Protein AF-A0A5C5WJR0-F1 (afdb_monomer_lite)

Radius of gyration: 27.09 Å; chains: 1; bounding box: 61×61×73 Å

pLDDT: mean 77.55, std 14.48, range [45.56, 93.69]

Sequence (139 aa):
MISFRNTAPSSQLTAFKESRIIALAKK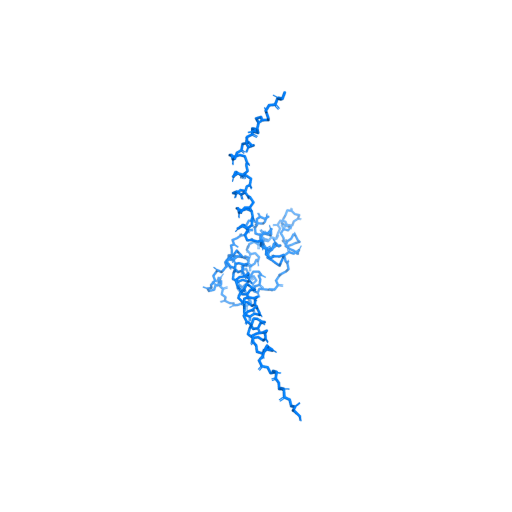QRIPHKFQPWIAVRKQFKLSDAHVQMARELGMNPKNFARYADTKNKPWKVPLSQFIEALYVDRFKRVRPEQIVTIEQMAAEHLARREAKKAAKEENQEAVEVEDDGESVADA

Foldseek 3Di:
DDDDDDDDPDPPVVVVVVVVVVVVVVPQDQDPVLVLLVVLCVVLVDDLFLSVLCVVVVHDSVCLVVLQPCVVPVPRDHPSVVSQVVSCVPPVDRTDPDRDGSVNVSVVVVVVVVVVVVVVVVVVVVVVVPPVPDPPPDD

Structure (mmCIF, N/CA/C/O backbone):
data_AF-A0A5C5WJR0-F1
#
_entry.id   AF-A0A5C5WJR0-F1
#
loop_
_atom_site.group_PDB
_atom_site.id
_atom_site.type_symbol
_atom_site.label_atom_id
_atom_site.label_alt_id
_atom_site.label_comp_id
_atom_site.label_asym_id
_atom_site.label_entity_id
_atom_site.label_seq_id
_atom_site.pdbx_PDB_ins_code
_atom_site.Cartn_x
_atom_site.Cartn_y
_atom_site.Cartn_z
_atom_site.occupancy
_atom_site.B_iso_or_equiv
_atom_site.auth_seq_id
_atom_site.auth_comp_id
_atom_site.auth_asym_id
_atom_site.auth_atom_id
_atom_site.pdbx_PDB_model_num
ATOM 1 N N . MET A 1 1 ? -5.475 47.226 53.008 1.00 45.56 1 MET A N 1
ATOM 2 C CA . MET A 1 1 ? -6.240 46.159 52.326 1.00 45.56 1 MET A CA 1
ATOM 3 C C . MET A 1 1 ? -6.101 46.387 50.829 1.00 45.56 1 MET A C 1
ATOM 5 O O . MET A 1 1 ? -6.674 47.345 50.334 1.00 45.56 1 MET A O 1
ATOM 9 N N . ILE A 1 2 ? -5.253 45.622 50.133 1.00 52.12 2 ILE A N 1
ATOM 10 C CA . ILE A 1 2 ? -5.029 45.799 48.688 1.00 52.12 2 ILE A CA 1
ATOM 11 C C . ILE A 1 2 ? -5.812 44.708 47.962 1.00 52.12 2 ILE A C 1
ATOM 13 O O . ILE A 1 2 ? -5.537 43.522 48.125 1.00 52.12 2 ILE A O 1
ATOM 17 N N . SER A 1 3 ? -6.826 45.132 47.214 1.00 54.31 3 SER A N 1
ATOM 18 C CA . SER A 1 3 ? -7.742 44.280 46.462 1.00 54.31 3 SER A CA 1
ATOM 19 C C . SER A 1 3 ? -7.039 43.637 45.265 1.00 54.31 3 SER A C 1
ATOM 21 O O . SER A 1 3 ? -6.455 44.325 44.427 1.00 54.31 3 SER A O 1
ATOM 23 N N . PHE A 1 4 ? -7.130 42.311 45.176 1.00 50.69 4 PHE A N 1
ATOM 24 C CA . PHE A 1 4 ? -6.657 41.510 44.050 1.00 50.69 4 PHE A CA 1
ATOM 25 C C . PHE A 1 4 ? -7.386 41.902 42.754 1.00 50.69 4 PHE A C 1
ATOM 27 O O . PHE A 1 4 ? -8.604 41.762 42.658 1.00 50.69 4 PHE A O 1
ATOM 34 N N . ARG A 1 5 ? -6.648 42.326 41.720 1.00 57.06 5 ARG A N 1
ATOM 35 C CA . ARG A 1 5 ? -7.133 42.269 40.332 1.00 57.06 5 ARG A CA 1
ATOM 36 C C . ARG A 1 5 ? -6.660 40.956 39.725 1.00 57.06 5 ARG A C 1
ATOM 38 O O . ARG A 1 5 ? -5.499 40.826 39.348 1.00 57.06 5 ARG A O 1
ATOM 45 N N . ASN A 1 6 ? -7.566 39.987 39.645 1.00 56.06 6 ASN A N 1
ATOM 46 C CA . ASN A 1 6 ? -7.361 38.783 38.851 1.00 56.06 6 ASN A CA 1
ATOM 47 C C . ASN A 1 6 ? -7.388 39.186 37.370 1.00 56.06 6 ASN A C 1
ATOM 49 O O . ASN A 1 6 ? -8.436 39.551 36.840 1.00 56.06 6 ASN A O 1
ATOM 53 N N . THR A 1 7 ? -6.226 39.178 36.720 1.00 61.91 7 THR A N 1
ATOM 54 C CA . THR A 1 7 ? -6.128 39.349 35.269 1.00 61.91 7 THR A CA 1
ATOM 55 C C . THR A 1 7 ? -6.434 37.999 34.620 1.00 61.91 7 THR A C 1
ATOM 57 O O . THR A 1 7 ? -5.771 37.001 34.904 1.00 61.91 7 THR A O 1
ATOM 60 N N . ALA A 1 8 ? -7.494 37.932 33.815 1.00 63.09 8 ALA A N 1
ATOM 61 C CA . ALA A 1 8 ? -7.884 36.703 33.134 1.00 63.09 8 ALA A CA 1
ATOM 62 C C . ALA A 1 8 ? -6.796 36.302 32.116 1.00 63.09 8 ALA A C 1
ATOM 64 O O . ALA A 1 8 ? -6.395 37.136 31.297 1.00 63.09 8 ALA A O 1
ATOM 65 N N . PRO A 1 9 ? -6.303 35.051 32.121 1.00 57.16 9 PRO A N 1
ATOM 66 C CA . PRO A 1 9 ? -5.331 34.615 31.132 1.00 57.16 9 PRO A CA 1
ATOM 67 C C . PRO A 1 9 ? -5.995 34.503 29.753 1.00 57.16 9 PRO A C 1
ATOM 69 O O . PRO A 1 9 ? -6.933 33.738 29.560 1.00 57.16 9 PRO A O 1
ATOM 72 N N . SER A 1 10 ? -5.484 35.294 28.806 1.00 59.47 10 SER A N 1
ATOM 73 C CA . SER A 1 10 ? -5.627 35.215 27.343 1.00 59.47 10 SER A CA 1
ATOM 74 C C . SER A 1 10 ? -6.319 33.944 26.801 1.00 59.47 10 SER A C 1
ATOM 76 O O . SER A 1 10 ? -5.674 32.969 26.410 1.00 59.47 10 SER A O 1
ATOM 78 N N . SER A 1 11 ? -7.654 33.992 26.727 1.00 58.38 11 SER A N 1
ATOM 79 C CA . SER A 1 11 ? -8.542 32.933 26.208 1.00 58.38 11 SER A CA 1
ATOM 80 C C . SER A 1 11 ? -8.289 32.582 24.728 1.00 58.38 11 SER A C 1
ATOM 82 O O . SER A 1 11 ? -8.597 31.482 24.275 1.00 58.38 11 SER A O 1
ATOM 84 N N . GLN A 1 12 ? -7.652 33.477 23.968 1.00 57.38 12 GLN A N 1
ATOM 85 C CA . GLN A 1 12 ? -7.333 33.250 22.553 1.00 57.38 12 GLN A CA 1
ATOM 86 C C . GLN A 1 12 ? -6.229 32.187 22.366 1.00 57.38 12 GLN A C 1
ATOM 88 O O . GLN A 1 12 ? -6.252 31.410 21.409 1.00 57.38 12 GLN A O 1
ATOM 93 N N . LEU A 1 13 ? -5.264 32.110 23.294 1.00 55.50 13 LEU A N 1
ATOM 94 C CA . LEU A 1 13 ? -4.158 31.146 23.217 1.00 55.50 13 LEU A CA 1
ATOM 95 C C . LEU A 1 13 ? -4.565 29.731 23.648 1.00 55.50 13 LEU A C 1
ATOM 97 O O . LEU A 1 13 ? -3.977 28.764 23.156 1.00 55.50 13 LEU A O 1
ATOM 101 N N . THR A 1 14 ? -5.553 29.588 24.536 1.00 60.22 14 THR A N 1
ATOM 102 C CA . THR A 1 14 ? -6.125 28.279 24.885 1.00 60.22 14 THR A CA 1
ATOM 103 C C . THR A 1 14 ? -7.000 27.759 23.747 1.00 60.22 14 THR A C 1
ATOM 105 O O . THR A 1 14 ? -6.790 26.630 23.314 1.00 60.22 14 THR A O 1
ATOM 108 N N . ALA A 1 15 ? -7.830 28.611 23.134 1.00 61.53 15 ALA A N 1
ATOM 109 C CA . ALA A 1 15 ? -8.686 28.239 22.003 1.00 61.53 15 ALA A CA 1
ATOM 110 C C . ALA A 1 15 ? -7.901 27.74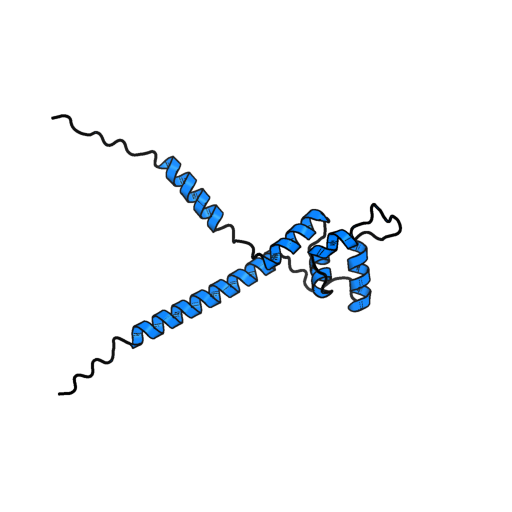6 20.765 1.00 61.53 15 ALA A C 1
ATOM 112 O O . ALA A 1 15 ? -8.294 26.776 20.110 1.00 61.53 15 ALA A O 1
ATOM 113 N N . PHE A 1 16 ? -6.749 28.352 20.440 1.00 58.78 16 PHE A N 1
ATOM 114 C CA . PHE A 1 16 ? -5.900 27.879 19.332 1.00 58.78 16 PHE A CA 1
ATOM 115 C C . PHE A 1 16 ? -5.202 26.542 19.643 1.00 58.78 16 PHE A C 1
ATOM 117 O O . PHE A 1 16 ? -5.037 25.685 18.772 1.00 58.78 16 PHE A O 1
ATOM 124 N N . LYS A 1 17 ? -4.791 26.333 20.899 1.00 60.97 17 LYS A N 1
ATOM 125 C CA . LYS A 1 17 ? -4.188 25.063 21.331 1.00 60.97 17 LYS A CA 1
ATOM 126 C C . LYS A 1 17 ? -5.229 23.943 21.380 1.00 60.97 17 LYS A C 1
ATOM 128 O O . LYS A 1 17 ? -4.946 22.849 20.901 1.00 60.97 17 LYS A O 1
ATOM 133 N N . GLU A 1 18 ? -6.430 24.224 21.873 1.00 66.88 18 GLU A N 1
ATOM 134 C CA . GLU A 1 18 ? -7.561 23.290 21.913 1.00 66.88 18 GLU A CA 1
ATOM 135 C C . GLU A 1 18 ? -8.019 22.904 20.506 1.00 66.88 18 GLU A C 1
ATOM 137 O O . GLU A 1 18 ? -8.110 21.719 20.195 1.00 66.88 18 GLU A O 1
ATOM 142 N N . SER A 1 19 ? -8.198 23.874 19.605 1.00 68.56 19 SER A N 1
ATOM 143 C CA . SER A 1 19 ? -8.536 23.595 18.201 1.00 68.56 19 SER A CA 1
ATOM 144 C C . SER A 1 19 ? -7.449 22.785 17.486 1.00 68.56 19 SER A C 1
ATOM 146 O O . SER A 1 19 ? -7.768 21.866 16.728 1.00 68.56 19 SER A O 1
ATOM 148 N N . ARG A 1 20 ? -6.165 23.037 17.777 1.00 71.69 20 ARG A N 1
ATOM 149 C CA . ARG A 1 20 ? -5.050 22.226 17.267 1.00 71.69 20 ARG A CA 1
ATOM 150 C C . ARG A 1 20 ? -5.050 20.802 17.829 1.00 71.69 20 ARG A C 1
ATOM 152 O O . ARG A 1 20 ? -4.791 19.874 17.066 1.00 71.69 20 ARG A O 1
ATOM 159 N N . ILE A 1 21 ? -5.344 20.606 19.116 1.00 68.88 21 ILE A N 1
ATOM 160 C CA . ILE A 1 21 ? -5.456 19.273 19.739 1.00 68.88 21 ILE A CA 1
ATOM 161 C C . ILE A 1 21 ? -6.647 18.506 19.159 1.00 68.88 21 ILE A C 1
ATOM 163 O O . ILE A 1 21 ? -6.493 17.348 18.772 1.00 68.88 21 ILE A O 1
ATOM 167 N N . ILE A 1 22 ? -7.797 19.161 19.000 1.00 66.38 22 ILE A N 1
ATOM 168 C CA . ILE A 1 22 ? -8.992 18.580 18.379 1.00 66.38 22 ILE A CA 1
ATOM 169 C C . ILE A 1 22 ? -8.705 18.201 16.919 1.00 66.38 22 ILE A C 1
ATOM 171 O O . ILE A 1 22 ? -9.067 17.110 16.490 1.00 66.38 22 ILE A O 1
ATOM 175 N N . ALA A 1 23 ? -8.005 19.044 16.153 1.00 62.62 23 ALA A N 1
ATOM 176 C CA . ALA A 1 23 ? -7.599 18.724 14.784 1.00 62.62 23 ALA A CA 1
ATOM 177 C C . ALA A 1 23 ? -6.604 17.549 14.717 1.00 62.62 23 ALA A C 1
ATOM 179 O O . ALA A 1 23 ? -6.685 16.726 13.805 1.00 62.62 23 ALA A O 1
ATOM 180 N N . LEU A 1 24 ? -5.686 17.438 15.683 1.00 61.81 24 LEU A N 1
ATOM 181 C CA . LEU A 1 24 ? -4.733 16.329 15.770 1.00 61.81 24 LEU A CA 1
ATOM 182 C C . LEU A 1 24 ? -5.420 15.010 16.162 1.00 61.81 24 LEU A C 1
ATOM 184 O O . LEU A 1 24 ? -5.072 13.969 15.616 1.00 61.81 24 LEU A O 1
ATOM 188 N N . ALA A 1 25 ? -6.418 15.061 17.049 1.00 59.88 25 ALA A N 1
ATOM 189 C CA . ALA A 1 25 ? -7.244 13.916 17.436 1.00 59.88 25 ALA A CA 1
ATOM 190 C C . ALA A 1 25 ? -8.186 13.471 16.301 1.00 59.88 25 ALA A C 1
ATOM 192 O O . ALA A 1 25 ? -8.352 12.277 16.067 1.00 59.88 25 ALA A O 1
ATOM 193 N N . LYS A 1 26 ? -8.731 14.427 15.535 1.00 57.44 26 LYS A N 1
ATOM 194 C CA . LYS A 1 26 ? -9.5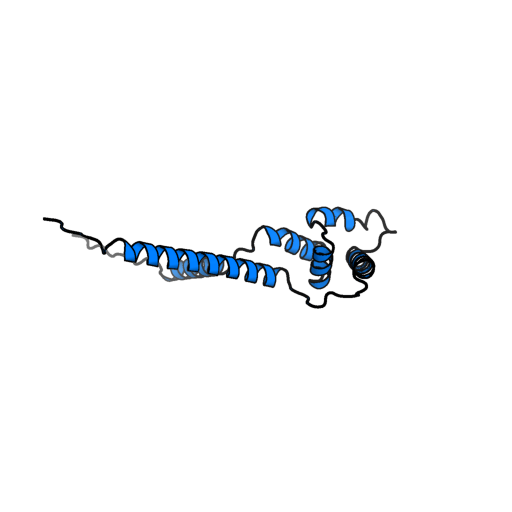12 14.179 14.308 1.00 57.44 26 LYS A CA 1
ATOM 195 C C . LYS A 1 26 ? -8.665 13.662 13.147 1.00 57.44 26 LYS A C 1
ATOM 197 O O . LYS A 1 26 ? -9.211 13.107 12.194 1.00 57.44 26 LYS A O 1
ATOM 202 N N . LYS A 1 27 ? -7.336 13.816 13.203 1.00 57.56 27 LYS A N 1
ATOM 203 C CA . LYS A 1 27 ? -6.409 13.186 12.260 1.00 57.56 27 LYS A CA 1
ATOM 204 C C . LYS A 1 27 ? -6.323 11.704 12.607 1.00 57.56 27 LYS A C 1
ATOM 206 O O . LYS A 1 27 ? -5.381 11.255 13.254 1.00 57.56 27 LYS A O 1
ATOM 211 N N . GLN A 1 28 ? -7.362 10.980 12.195 1.00 61.22 28 GLN A N 1
ATOM 212 C CA . GLN A 1 28 ? -7.562 9.556 12.419 1.00 61.22 28 GLN A CA 1
ATOM 213 C C . GLN A 1 28 ? -6.232 8.806 12.319 1.00 61.22 28 GLN A C 1
ATOM 215 O O . GLN A 1 28 ? -5.559 8.815 11.282 1.00 61.22 28 GLN A O 1
ATOM 220 N N . ARG A 1 29 ? -5.803 8.224 13.443 1.00 70.06 29 ARG A N 1
ATOM 221 C CA . ARG A 1 29 ? -4.501 7.570 13.565 1.00 70.06 29 ARG A CA 1
ATOM 222 C C . ARG A 1 29 ? -4.474 6.381 12.611 1.00 70.06 29 ARG A C 1
ATOM 224 O O . ARG A 1 29 ? -5.024 5.325 12.916 1.00 70.06 29 ARG A O 1
ATOM 231 N N . ILE A 1 30 ? -3.807 6.548 11.469 1.00 75.75 30 ILE A N 1
ATOM 232 C CA . ILE A 1 30 ? -3.679 5.491 10.462 1.00 75.75 30 ILE A CA 1
ATOM 233 C C . ILE A 1 30 ? -3.095 4.241 11.146 1.00 75.75 30 ILE A C 1
ATOM 235 O O . ILE A 1 30 ? -1.997 4.319 11.720 1.00 75.75 30 ILE A O 1
ATOM 239 N N . PRO A 1 31 ? -3.795 3.090 11.096 1.00 81.19 31 PRO A N 1
ATOM 240 C CA . PRO A 1 31 ? -3.335 1.873 11.744 1.00 81.19 31 PRO A CA 1
ATOM 241 C C . PRO A 1 31 ? -1.944 1.458 11.256 1.00 81.19 31 PRO A C 1
ATOM 243 O O . PRO A 1 31 ? -1.641 1.530 10.063 1.00 81.19 31 PRO A O 1
ATOM 246 N N . HIS A 1 32 ? -1.112 0.946 12.169 1.00 82.38 32 HIS A N 1
ATOM 247 C CA . HIS A 1 32 ? 0.277 0.553 11.883 1.00 82.38 32 HIS A CA 1
ATOM 248 C C . HIS A 1 32 ? 0.398 -0.450 10.720 1.00 82.38 32 HIS A C 1
ATOM 250 O O . HIS A 1 32 ? 1.386 -0.445 9.997 1.00 82.38 32 HIS A O 1
ATOM 256 N N . LYS A 1 33 ? -0.639 -1.262 10.475 1.00 84.19 33 LYS A N 1
ATOM 257 C CA . LYS A 1 33 ? -0.713 -2.208 9.349 1.00 84.19 33 LYS A CA 1
ATOM 258 C C . LYS A 1 33 ? -0.663 -1.529 7.971 1.00 84.19 33 LYS A C 1
ATOM 260 O O . LYS A 1 33 ? -0.125 -2.108 7.031 1.00 84.19 33 LYS A O 1
ATOM 265 N N . PHE A 1 34 ? -1.216 -0.324 7.840 1.00 87.62 34 PHE A N 1
ATOM 266 C CA . PHE A 1 34 ? -1.327 0.387 6.561 1.00 87.62 34 PHE A CA 1
ATOM 267 C C . PHE A 1 34 ? -0.170 1.361 6.311 1.00 87.62 34 PHE A C 1
ATOM 269 O O . PHE A 1 34 ? 0.132 1.666 5.159 1.00 87.62 34 PHE A O 1
ATOM 276 N N . GLN A 1 35 ? 0.532 1.788 7.364 1.00 89.94 35 GLN A N 1
ATOM 277 C CA . GLN A 1 35 ? 1.668 2.716 7.277 1.00 89.94 35 GLN A CA 1
ATOM 278 C C . GLN A 1 35 ? 2.764 2.269 6.286 1.00 89.94 35 GLN A C 1
ATOM 280 O O . GLN A 1 35 ? 3.160 3.087 5.451 1.00 89.94 35 GLN A O 1
ATOM 285 N N . PRO A 1 36 ? 3.222 0.995 6.274 1.00 92.12 36 PRO A N 1
ATOM 286 C CA . PRO A 1 36 ? 4.254 0.557 5.334 1.00 92.12 36 PRO A CA 1
ATOM 287 C C . PRO A 1 36 ? 3.815 0.672 3.872 1.00 92.12 36 PRO A C 1
ATOM 289 O O . PRO A 1 36 ? 4.622 1.003 3.011 1.00 92.12 36 PRO A O 1
ATOM 292 N N . TRP A 1 37 ? 2.531 0.448 3.586 1.00 92.19 37 TRP A N 1
ATOM 293 C CA . TRP A 1 37 ? 1.987 0.552 2.233 1.00 92.19 37 TRP A CA 1
ATOM 294 C C . TRP A 1 37 ? 1.920 2.001 1.748 1.00 92.19 37 TRP A C 1
ATOM 296 O O . TRP A 1 37 ? 2.239 2.277 0.593 1.00 92.19 37 TRP A O 1
ATOM 306 N N . ILE A 1 38 ? 1.595 2.941 2.641 1.00 91.31 38 ILE A N 1
ATOM 307 C CA . ILE A 1 38 ? 1.638 4.380 2.339 1.00 91.31 38 ILE A CA 1
ATOM 308 C C . ILE A 1 38 ? 3.080 4.832 2.086 1.00 91.31 38 ILE A C 1
ATOM 310 O O . ILE A 1 38 ? 3.331 5.597 1.153 1.00 91.31 38 ILE A O 1
ATOM 314 N N . ALA A 1 39 ? 4.030 4.352 2.893 1.00 91.69 39 ALA A N 1
ATOM 315 C CA . ALA A 1 39 ? 5.446 4.661 2.724 1.00 91.69 39 ALA A CA 1
ATOM 316 C C . ALA A 1 39 ? 5.974 4.161 1.371 1.00 91.69 39 ALA A C 1
ATOM 318 O O . ALA A 1 39 ? 6.550 4.943 0.619 1.00 91.69 39 ALA A O 1
ATOM 319 N N . VAL A 1 40 ? 5.689 2.904 1.014 1.00 92.31 40 VAL A N 1
ATOM 320 C CA . VAL A 1 40 ? 6.046 2.311 -0.286 1.00 92.31 40 VAL A CA 1
ATOM 321 C C . VAL A 1 40 ? 5.438 3.102 -1.446 1.00 92.31 40 VAL A C 1
ATOM 323 O O . VAL A 1 40 ? 6.157 3.441 -2.387 1.00 92.31 40 VAL A O 1
ATOM 326 N N . ARG A 1 41 ? 4.146 3.461 -1.366 1.00 91.81 41 ARG A N 1
ATOM 327 C CA . ARG A 1 41 ? 3.465 4.272 -2.391 1.00 91.81 41 ARG A CA 1
ATOM 328 C C . ARG A 1 41 ? 4.222 5.569 -2.667 1.00 91.81 41 ARG A C 1
ATOM 330 O O . ARG A 1 41 ? 4.523 5.879 -3.816 1.00 91.81 41 ARG A O 1
ATOM 337 N N . LYS A 1 42 ? 4.562 6.301 -1.600 1.00 91.62 42 LYS A N 1
ATOM 338 C CA . LYS A 1 42 ? 5.274 7.584 -1.678 1.00 91.62 42 LYS A CA 1
ATOM 339 C C . LYS A 1 42 ? 6.713 7.423 -2.165 1.00 91.62 42 LYS A C 1
ATOM 341 O O . LYS A 1 42 ? 7.157 8.198 -3.004 1.00 91.62 42 LYS A O 1
ATOM 346 N N . GLN A 1 43 ? 7.426 6.419 -1.663 1.00 91.31 43 GLN A N 1
ATOM 347 C CA . GLN A 1 43 ? 8.838 6.198 -1.969 1.00 91.31 43 GLN A CA 1
ATOM 348 C C . GLN A 1 43 ? 9.060 5.767 -3.423 1.00 91.31 43 GLN A C 1
ATOM 350 O O . GLN A 1 43 ? 9.958 6.283 -4.084 1.00 91.31 43 GLN A O 1
ATOM 355 N N . PHE A 1 44 ? 8.239 4.845 -3.931 1.00 89.69 44 PHE A N 1
ATOM 356 C CA . PHE A 1 44 ? 8.390 4.273 -5.275 1.00 89.69 44 PHE A CA 1
ATOM 357 C C . PHE A 1 44 ? 7.443 4.887 -6.310 1.00 89.69 44 PHE A C 1
ATOM 359 O O . PHE A 1 44 ? 7.377 4.398 -7.435 1.00 89.69 44 PHE A O 1
ATOM 366 N N . LYS A 1 45 ? 6.720 5.956 -5.942 1.00 89.56 45 LYS A N 1
ATOM 367 C CA . LYS A 1 45 ? 5.762 6.669 -6.805 1.00 89.56 45 LYS A CA 1
ATOM 368 C C . LYS A 1 45 ? 4.744 5.724 -7.460 1.00 89.56 45 LYS A C 1
ATOM 370 O O . LYS A 1 45 ? 4.429 5.844 -8.641 1.00 89.56 45 LYS A O 1
ATOM 375 N N . LEU A 1 46 ? 4.254 4.755 -6.688 1.00 91.00 46 LEU A N 1
ATOM 376 C CA . LEU A 1 46 ? 3.245 3.805 -7.153 1.00 91.00 46 LEU A CA 1
ATOM 377 C C . LEU A 1 46 ? 1.854 4.453 -7.122 1.00 91.00 46 LEU A C 1
ATOM 379 O O . LEU A 1 46 ? 1.550 5.234 -6.222 1.00 91.00 46 LEU A O 1
ATOM 383 N N . SER A 1 47 ? 1.003 4.100 -8.086 1.00 91.69 47 SER A N 1
ATOM 384 C CA . SER A 1 47 ? -0.421 4.427 -8.045 1.00 91.69 47 SER A CA 1
ATOM 385 C C . SER A 1 47 ? -1.127 3.538 -7.021 1.00 91.69 47 SER A C 1
ATOM 387 O O . SER A 1 47 ? -0.629 2.466 -6.659 1.00 91.69 47 SER A O 1
ATOM 389 N N . ASP A 1 48 ? -2.314 3.948 -6.577 1.00 90.94 48 ASP A N 1
ATOM 390 C CA . ASP A 1 48 ? -3.129 3.118 -5.685 1.00 90.94 48 ASP A CA 1
ATOM 391 C C . ASP A 1 48 ? -3.481 1.764 -6.320 1.00 90.94 48 ASP A C 1
ATOM 393 O O . ASP A 1 48 ? -3.487 0.749 -5.628 1.00 90.94 48 ASP A O 1
ATOM 397 N N . ALA A 1 49 ? -3.637 1.716 -7.649 1.00 91.94 49 ALA A N 1
ATOM 398 C CA . ALA A 1 49 ? -3.819 0.470 -8.391 1.00 91.94 49 ALA A CA 1
ATOM 399 C C . ALA A 1 49 ? -2.604 -0.467 -8.272 1.00 91.94 49 ALA A C 1
ATOM 401 O O . ALA A 1 49 ? -2.775 -1.651 -7.992 1.00 91.94 49 ALA A O 1
ATOM 402 N N . HIS A 1 50 ? -1.373 0.041 -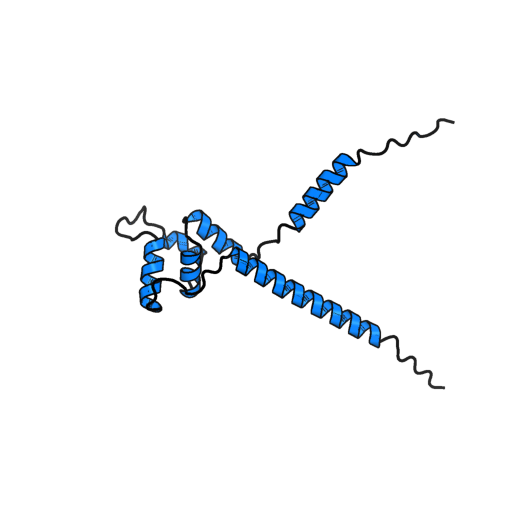8.419 1.00 93.06 50 HIS A N 1
ATOM 403 C CA . HIS A 1 50 ? -0.165 -0.782 -8.251 1.00 93.06 50 HIS A CA 1
ATOM 404 C C . HIS A 1 50 ? -0.037 -1.323 -6.823 1.00 93.06 50 HIS A C 1
ATOM 406 O O . HIS A 1 50 ? 0.335 -2.478 -6.619 1.00 93.06 50 HIS A O 1
ATOM 412 N N . VAL A 1 51 ? -0.357 -0.499 -5.822 1.00 92.31 51 VAL A N 1
ATOM 413 C CA . VAL A 1 51 ? -0.331 -0.917 -4.416 1.00 92.31 51 VAL A CA 1
ATOM 414 C C . VAL A 1 51 ? -1.377 -2.002 -4.149 1.00 92.31 51 VAL A C 1
ATOM 416 O O . VAL A 1 51 ? -1.078 -2.975 -3.455 1.00 92.31 51 VAL A O 1
ATOM 419 N N . GLN A 1 52 ? -2.571 -1.871 -4.727 1.00 92.81 52 GLN A N 1
ATOM 420 C CA . GLN A 1 52 ? -3.624 -2.879 -4.641 1.00 92.81 52 GLN A CA 1
ATOM 421 C C . GLN A 1 52 ? -3.197 -4.201 -5.296 1.00 92.81 52 GLN A C 1
ATOM 423 O O . GLN A 1 52 ? -3.247 -5.245 -4.647 1.00 92.81 52 GLN A O 1
ATOM 428 N N . MET A 1 53 ? -2.670 -4.156 -6.525 1.00 92.88 53 MET A N 1
ATOM 429 C CA . MET A 1 53 ? -2.169 -5.346 -7.225 1.00 92.88 53 MET A CA 1
ATOM 430 C C . MET A 1 53 ? -1.095 -6.070 -6.415 1.00 92.88 53 MET A C 1
ATOM 432 O O . MET A 1 53 ? -1.161 -7.282 -6.224 1.00 92.88 53 MET A O 1
ATOM 436 N N . ALA A 1 54 ? -0.128 -5.336 -5.866 1.00 92.88 54 ALA A N 1
ATOM 437 C CA . ALA A 1 54 ? 0.935 -5.946 -5.081 1.00 92.88 54 ALA A CA 1
ATOM 438 C C . ALA A 1 54 ? 0.430 -6.600 -3.782 1.00 92.88 54 ALA A C 1
ATOM 440 O O . ALA A 1 54 ? 1.004 -7.590 -3.323 1.00 92.88 54 ALA A O 1
ATOM 441 N N . ARG A 1 55 ? -0.659 -6.087 -3.198 1.00 91.31 55 ARG A N 1
ATOM 442 C CA . ARG A 1 55 ? -1.321 -6.710 -2.045 1.00 91.31 55 ARG A CA 1
ATOM 443 C C . ARG A 1 55 ? -2.038 -8.000 -2.418 1.00 91.31 55 ARG A C 1
ATOM 445 O O . ARG A 1 55 ? -1.883 -8.984 -1.701 1.00 91.31 55 ARG A O 1
ATOM 452 N N . GLU A 1 56 ? -2.773 -8.015 -3.526 1.00 91.75 56 GLU A N 1
ATOM 453 C CA . GLU A 1 56 ? -3.442 -9.219 -4.047 1.00 91.75 56 GLU A CA 1
ATOM 454 C C . GLU A 1 56 ? -2.432 -10.302 -4.458 1.00 91.75 56 GLU A C 1
ATOM 456 O O . GLU A 1 56 ? -2.665 -11.499 -4.269 1.00 91.75 56 GLU A O 1
ATOM 461 N N . LEU A 1 57 ? -1.260 -9.881 -4.943 1.00 92.38 57 LEU A N 1
ATOM 462 C CA . LEU A 1 57 ? -0.108 -10.745 -5.208 1.00 92.38 57 LEU A CA 1
ATOM 463 C C . LEU A 1 57 ? 0.582 -11.265 -3.933 1.00 92.38 57 LEU A C 1
ATOM 465 O O . LEU A 1 57 ? 1.442 -12.135 -4.031 1.00 92.38 57 LEU A O 1
ATOM 469 N N . GLY A 1 58 ? 0.229 -10.766 -2.744 1.00 91.62 58 GLY A N 1
ATOM 470 C CA . GLY A 1 58 ? 0.834 -11.188 -1.477 1.00 91.62 58 GLY A CA 1
ATOM 471 C C . GLY A 1 58 ? 2.250 -10.648 -1.245 1.00 91.62 58 GLY A C 1
ATOM 472 O O . GLY A 1 58 ? 3.013 -11.220 -0.466 1.00 91.62 58 GLY A O 1
ATOM 473 N N . MET A 1 59 ? 2.634 -9.553 -1.908 1.00 91.75 59 MET A N 1
ATOM 474 C CA . MET A 1 59 ? 3.954 -8.948 -1.725 1.00 91.75 59 MET A CA 1
ATOM 475 C C . MET A 1 59 ? 4.092 -8.283 -0.352 1.00 91.75 59 MET A C 1
ATOM 477 O O . MET A 1 59 ? 3.144 -7.733 0.209 1.00 91.75 59 MET A O 1
ATOM 481 N N . ASN A 1 60 ? 5.316 -8.276 0.180 1.00 92.12 60 ASN A N 1
ATOM 482 C CA . ASN A 1 60 ? 5.625 -7.632 1.454 1.00 92.12 60 ASN A CA 1
ATOM 483 C C . ASN A 1 60 ? 6.194 -6.218 1.227 1.00 92.12 60 ASN A C 1
ATOM 485 O O . ASN A 1 60 ? 7.215 -6.114 0.540 1.00 92.12 60 ASN A O 1
ATOM 489 N N . PRO A 1 61 ? 5.634 -5.156 1.847 1.00 92.56 61 PRO A N 1
ATOM 490 C CA . PRO A 1 61 ? 6.096 -3.772 1.696 1.00 92.56 61 PRO A CA 1
ATOM 491 C C . PRO A 1 61 ? 7.586 -3.583 2.027 1.00 92.56 61 PRO A C 1
ATOM 493 O O . PRO A 1 61 ? 8.252 -2.760 1.406 1.00 92.56 61 PRO A O 1
ATOM 496 N N . LYS A 1 62 ? 8.150 -4.386 2.939 1.00 90.44 62 LYS A N 1
ATOM 497 C CA . LYS A 1 62 ? 9.579 -4.314 3.302 1.00 90.44 62 LYS A CA 1
ATOM 498 C C . LYS A 1 62 ? 10.514 -4.737 2.164 1.00 90.44 62 LYS A C 1
ATOM 500 O O . LYS A 1 62 ? 11.630 -4.240 2.066 1.00 90.44 62 LYS A O 1
ATOM 505 N N . ASN A 1 63 ? 10.052 -5.625 1.285 1.00 89.94 63 ASN A N 1
ATOM 506 C CA . ASN A 1 63 ? 10.867 -6.186 0.208 1.00 89.94 63 ASN A CA 1
ATOM 507 C C . ASN A 1 63 ? 10.839 -5.333 -1.072 1.00 89.94 63 ASN A C 1
ATOM 509 O O . ASN A 1 63 ? 11.593 -5.617 -2.000 1.00 89.94 63 ASN A O 1
ATOM 513 N N . PHE A 1 64 ? 10.026 -4.269 -1.130 1.00 90.12 64 PHE A N 1
ATOM 514 C CA . PHE A 1 64 ? 9.923 -3.404 -2.315 1.00 90.12 64 PHE A CA 1
ATOM 515 C C . PHE A 1 64 ? 11.246 -2.747 -2.692 1.00 90.12 64 PHE A C 1
ATOM 517 O O . PHE A 1 64 ? 11.542 -2.637 -3.878 1.00 90.12 64 PHE A O 1
ATOM 524 N N . ALA A 1 65 ? 12.082 -2.404 -1.710 1.00 87.94 65 ALA A N 1
ATOM 525 C CA . ALA A 1 65 ? 13.416 -1.866 -1.966 1.00 87.94 65 ALA A CA 1
ATOM 526 C C . ALA A 1 65 ? 14.290 -2.826 -2.792 1.00 87.94 65 ALA A C 1
ATOM 528 O O . ALA A 1 65 ? 14.998 -2.392 -3.694 1.00 87.94 65 ALA A O 1
ATOM 529 N N . ARG A 1 66 ? 14.186 -4.141 -2.551 1.00 86.44 66 ARG A N 1
ATOM 530 C CA . ARG A 1 66 ? 14.917 -5.169 -3.310 1.00 86.44 66 ARG A CA 1
ATOM 531 C C . ARG A 1 66 ? 14.398 -5.311 -4.744 1.00 86.44 66 ARG A C 1
ATOM 533 O O . ARG A 1 66 ? 15.168 -5.615 -5.658 1.00 86.44 66 ARG A O 1
ATOM 540 N N . TYR A 1 67 ? 13.094 -5.129 -4.947 1.00 84.94 67 TYR A N 1
ATOM 541 C CA . TYR A 1 67 ? 12.481 -5.205 -6.274 1.00 84.94 67 TYR A CA 1
ATOM 542 C C . TYR A 1 67 ? 12.768 -3.954 -7.110 1.00 84.94 67 TYR A C 1
ATOM 544 O O . TYR A 1 67 ? 13.031 -4.077 -8.301 1.00 84.94 67 TYR A O 1
ATOM 552 N N . ALA A 1 68 ? 12.797 -2.784 -6.473 1.00 83.81 68 ALA A N 1
ATOM 553 C CA . ALA A 1 68 ? 13.018 -1.486 -7.103 1.00 83.81 68 ALA A CA 1
ATOM 554 C C . ALA A 1 68 ? 14.487 -1.152 -7.402 1.00 83.81 68 ALA A C 1
ATOM 556 O O . ALA A 1 68 ? 14.775 -0.052 -7.877 1.00 83.81 68 ALA A O 1
ATOM 557 N N . ASP A 1 69 ? 15.422 -2.058 -7.104 1.00 82.12 69 ASP A N 1
ATOM 558 C CA . ASP A 1 69 ? 16.839 -1.870 -7.406 1.00 82.12 69 ASP A CA 1
ATOM 559 C C . ASP A 1 69 ? 17.123 -2.033 -8.911 1.00 82.12 69 ASP A C 1
ATOM 561 O O . ASP A 1 69 ? 17.713 -3.014 -9.369 1.00 82.12 69 ASP A O 1
ATOM 565 N N . THR A 1 70 ? 16.621 -1.072 -9.685 1.00 73.31 70 THR A N 1
ATOM 566 C CA . THR A 1 70 ? 16.847 -0.917 -11.125 1.00 73.31 70 THR A CA 1
ATOM 567 C C . THR A 1 70 ? 18.150 -0.161 -11.391 1.00 73.31 70 THR A C 1
ATOM 569 O O . THR A 1 70 ? 18.776 -0.364 -12.425 1.00 73.31 70 THR A O 1
ATOM 572 N N . LYS A 1 71 ? 18.612 0.665 -10.437 1.00 71.56 71 LYS A N 1
ATOM 573 C CA . LYS A 1 71 ? 19.852 1.453 -10.570 1.00 71.56 71 LYS A CA 1
ATOM 574 C C . LYS A 1 71 ? 21.082 0.566 -10.733 1.00 71.56 71 LYS A C 1
ATOM 576 O O . LYS A 1 71 ? 21.915 0.840 -11.586 1.00 71.56 71 LYS A O 1
ATOM 581 N N . ASN A 1 72 ? 21.165 -0.508 -9.951 1.00 78.25 72 ASN A N 1
ATOM 582 C CA . ASN A 1 72 ? 22.281 -1.445 -10.041 1.00 78.25 72 ASN A CA 1
ATOM 583 C C . ASN A 1 72 ? 22.077 -2.515 -11.127 1.00 78.25 72 ASN A C 1
ATOM 585 O O . ASN A 1 72 ? 23.005 -3.255 -11.443 1.00 78.25 72 ASN A O 1
ATOM 589 N N . LYS A 1 73 ? 20.859 -2.649 -11.672 1.00 81.12 73 LYS A N 1
ATOM 590 C CA . LYS A 1 73 ? 20.483 -3.707 -12.623 1.00 81.12 73 LYS A CA 1
ATOM 591 C C . LYS A 1 73 ? 19.641 -3.120 -13.762 1.00 81.12 73 LYS A C 1
ATOM 593 O O . LYS A 1 73 ? 18.421 -3.280 -13.742 1.00 81.12 73 LYS A O 1
ATOM 598 N N . PRO A 1 74 ? 20.261 -2.463 -14.758 1.00 70.94 74 PRO A N 1
ATOM 599 C CA . PRO A 1 74 ? 19.545 -1.751 -15.823 1.00 70.94 74 PRO A CA 1
ATOM 600 C C . PRO A 1 74 ? 18.700 -2.658 -16.730 1.00 70.94 74 PRO A C 1
ATOM 602 O O . PRO A 1 74 ? 17.767 -2.184 -17.365 1.00 70.94 74 PRO A O 1
ATOM 605 N N . TRP A 1 75 ? 18.975 -3.966 -16.764 1.00 74.31 75 TRP A N 1
ATOM 606 C CA . TRP A 1 75 ? 18.144 -4.948 -17.472 1.00 74.31 75 TRP A CA 1
ATOM 607 C C . TRP A 1 75 ? 16.865 -5.334 -16.709 1.00 74.31 75 TRP A C 1
ATOM 609 O O . TRP A 1 75 ? 16.066 -6.125 -17.209 1.00 74.31 75 TRP A O 1
ATOM 619 N N . LYS A 1 76 ? 16.661 -4.832 -15.482 1.00 82.25 76 LYS A N 1
ATOM 620 C CA . LYS A 1 76 ? 15.394 -5.005 -14.768 1.00 82.25 76 LYS A CA 1
ATOM 621 C C . LYS A 1 76 ? 14.380 -3.967 -15.228 1.00 82.25 76 LYS A C 1
ATOM 623 O O . LYS A 1 76 ? 14.658 -2.773 -15.257 1.00 82.25 76 LYS A O 1
ATOM 628 N N . VAL A 1 77 ? 13.161 -4.435 -15.457 1.00 84.31 77 VAL A N 1
ATOM 629 C CA . VAL A 1 77 ? 11.987 -3.577 -15.622 1.00 84.31 77 VAL A CA 1
ATOM 630 C C . VAL A 1 77 ? 11.731 -2.723 -14.370 1.00 84.31 77 VAL A C 1
ATOM 632 O O . VAL A 1 77 ? 12.038 -3.153 -13.250 1.00 84.31 77 VAL A O 1
ATOM 635 N N . PRO A 1 78 ? 11.169 -1.510 -14.528 1.00 89.25 78 PRO A N 1
ATOM 636 C CA . PRO A 1 78 ? 10.761 -0.684 -13.402 1.00 89.25 78 PRO A CA 1
ATOM 637 C C . PRO A 1 78 ? 9.708 -1.402 -12.551 1.00 89.25 78 PRO A C 1
ATOM 639 O O . PRO A 1 78 ? 8.899 -2.189 -13.043 1.00 89.25 78 PRO A O 1
ATOM 642 N N . LEU A 1 79 ? 9.696 -1.092 -11.253 1.00 89.12 79 LEU A N 1
ATOM 643 C CA . LEU A 1 79 ? 8.855 -1.773 -10.266 1.00 89.12 79 LEU A CA 1
ATOM 644 C C . LEU A 1 79 ? 7.354 -1.740 -10.603 1.00 89.12 79 LEU A C 1
ATOM 646 O O . LEU A 1 79 ? 6.654 -2.707 -10.320 1.00 89.12 79 LEU A O 1
ATOM 650 N N . SER A 1 80 ? 6.861 -0.657 -11.210 1.00 90.94 80 SER A N 1
ATOM 651 C CA . SER A 1 80 ? 5.466 -0.549 -11.657 1.00 90.94 80 SER A CA 1
ATOM 652 C C . SER A 1 80 ? 5.121 -1.614 -12.700 1.00 90.94 80 SER A C 1
ATOM 654 O O . SER A 1 80 ? 4.205 -2.401 -12.483 1.00 90.94 80 SER A O 1
ATOM 656 N N . GLN A 1 81 ? 5.914 -1.697 -13.771 1.00 90.44 81 GLN A N 1
ATOM 657 C CA . GLN A 1 81 ? 5.730 -2.675 -14.848 1.00 90.44 81 GLN A CA 1
ATOM 658 C C . GLN A 1 81 ? 5.918 -4.110 -14.351 1.00 90.44 81 GLN A C 1
ATOM 660 O O . GLN A 1 81 ? 5.219 -5.019 -14.786 1.00 90.44 81 GLN A O 1
ATOM 665 N N . PHE A 1 82 ? 6.832 -4.321 -13.401 1.00 90.69 82 PHE A N 1
ATOM 666 C CA . PHE A 1 82 ? 7.023 -5.631 -12.786 1.00 90.69 82 PHE A CA 1
ATOM 667 C C . PHE A 1 82 ? 5.762 -6.121 -12.055 1.00 90.69 82 PHE A C 1
ATOM 669 O O . PHE A 1 82 ? 5.392 -7.287 -12.179 1.00 90.69 82 PHE A O 1
ATOM 676 N N . ILE A 1 83 ? 5.086 -5.237 -11.314 1.00 92.31 83 ILE A N 1
ATOM 677 C CA . ILE A 1 83 ? 3.837 -5.574 -10.615 1.00 92.31 83 ILE A CA 1
ATOM 678 C C . ILE A 1 83 ? 2.721 -5.868 -11.624 1.00 92.31 83 ILE A C 1
ATOM 680 O O . ILE A 1 83 ? 2.000 -6.846 -11.446 1.00 92.31 83 ILE A O 1
ATOM 684 N N . GLU A 1 84 ? 2.600 -5.060 -12.681 1.00 93.12 84 GLU A N 1
ATOM 685 C CA . GLU A 1 84 ? 1.610 -5.265 -13.749 1.00 93.12 84 GLU A CA 1
ATOM 686 C C . GLU A 1 84 ? 1.796 -6.618 -14.449 1.00 93.12 84 GLU A C 1
ATOM 688 O O . GLU A 1 84 ? 0.837 -7.377 -14.577 1.00 93.12 84 GLU A O 1
ATOM 693 N N . ALA A 1 85 ? 3.029 -6.963 -14.831 1.00 92.12 85 ALA A N 1
ATOM 694 C CA . ALA A 1 85 ? 3.335 -8.231 -15.492 1.00 92.12 85 ALA A CA 1
ATOM 695 C C . ALA A 1 85 ? 2.956 -9.440 -14.620 1.00 92.12 85 ALA A C 1
ATOM 697 O O . ALA A 1 85 ? 2.252 -10.342 -15.072 1.00 92.12 85 ALA A O 1
ATOM 698 N N . LEU A 1 86 ? 3.342 -9.423 -13.338 1.00 91.94 86 LEU A N 1
ATOM 699 C CA . LEU A 1 86 ? 2.986 -10.491 -12.398 1.00 91.94 86 LEU A CA 1
ATOM 700 C C . LEU A 1 86 ? 1.476 -10.597 -12.166 1.00 91.94 86 LEU A C 1
ATOM 702 O O . LEU A 1 86 ? 0.948 -11.694 -11.969 1.00 91.94 86 LEU A O 1
ATOM 706 N N . TYR A 1 87 ? 0.777 -9.462 -12.168 1.00 93.38 87 TYR A N 1
ATOM 707 C CA . TYR A 1 87 ? -0.668 -9.431 -11.998 1.00 93.38 87 TYR A CA 1
ATOM 708 C C . TYR A 1 87 ? -1.385 -10.066 -13.193 1.00 93.38 87 TYR A C 1
ATOM 710 O O . TYR A 1 87 ? -2.239 -10.937 -13.006 1.00 93.38 87 TYR A O 1
ATOM 718 N N . VAL A 1 88 ? -0.976 -9.703 -14.411 1.00 93.69 88 VAL A N 1
ATOM 719 C CA . VAL A 1 88 ? -1.491 -10.298 -15.649 1.00 93.69 88 VAL A CA 1
ATOM 720 C C . VAL A 1 88 ? -1.222 -11.797 -15.679 1.00 93.69 88 VAL A C 1
ATOM 722 O O . VAL A 1 88 ? -2.129 -12.565 -15.989 1.00 93.69 88 VAL A O 1
ATOM 725 N N . ASP A 1 89 ? -0.031 -12.247 -15.288 1.00 92.50 89 ASP A N 1
ATOM 726 C CA . ASP A 1 89 ? 0.297 -13.672 -15.303 1.00 92.50 89 ASP A CA 1
ATOM 727 C C . ASP A 1 89 ? -0.579 -14.498 -14.361 1.00 92.50 89 ASP A C 1
ATOM 729 O O . ASP A 1 89 ? -1.055 -15.568 -14.754 1.00 92.50 89 ASP A O 1
ATOM 733 N N . ARG A 1 90 ? -0.833 -14.007 -13.143 1.00 93.44 90 ARG A N 1
ATOM 734 C CA . ARG A 1 90 ? -1.585 -14.756 -12.127 1.00 93.44 90 ARG A CA 1
ATOM 735 C C . ARG A 1 90 ? -3.097 -14.657 -12.297 1.00 93.44 90 ARG A C 1
ATOM 737 O O . ARG A 1 90 ? -3.791 -15.652 -12.118 1.00 93.44 90 ARG A O 1
ATOM 744 N N . PHE A 1 91 ? -3.603 -13.468 -12.608 1.00 90.12 91 PHE A N 1
ATOM 745 C CA . PHE A 1 91 ? -5.040 -13.185 -12.611 1.00 90.12 91 PHE A CA 1
ATOM 746 C C . PHE A 1 91 ? -5.635 -13.069 -14.015 1.00 90.12 91 PHE A C 1
ATOM 748 O O . PHE A 1 91 ? -6.854 -12.995 -14.140 1.00 90.12 91 PHE A O 1
ATOM 755 N N . LYS A 1 92 ? -4.799 -13.053 -15.065 1.00 91.62 92 LYS A N 1
ATOM 756 C CA . LYS A 1 92 ? -5.206 -12.860 -16.471 1.00 91.62 92 LYS A CA 1
ATOM 757 C C . LYS A 1 92 ? -6.028 -11.582 -16.684 1.00 91.62 92 LYS A C 1
ATOM 759 O O . LYS A 1 92 ? -6.874 -11.509 -17.569 1.00 91.62 92 LYS A O 1
ATOM 764 N N . ARG A 1 93 ? -5.770 -10.563 -15.861 1.00 88.88 93 ARG A N 1
ATOM 765 C CA . ARG A 1 93 ? -6.423 -9.248 -15.880 1.00 88.88 93 ARG A CA 1
ATOM 766 C C . ARG A 1 93 ? -5.355 -8.166 -15.858 1.00 88.88 93 ARG A C 1
ATOM 768 O O . ARG A 1 93 ? -4.328 -8.333 -15.212 1.00 88.88 93 ARG A O 1
ATOM 775 N N . VAL A 1 94 ? -5.606 -7.053 -16.542 1.00 84.62 94 VAL A N 1
ATOM 776 C CA . VAL A 1 94 ? -4.651 -5.931 -16.614 1.00 84.62 94 VAL A CA 1
ATOM 777 C C . VAL A 1 94 ? -4.748 -5.026 -15.385 1.00 84.62 94 VAL A C 1
ATOM 779 O O . VAL A 1 94 ? -3.758 -4.429 -14.974 1.00 84.62 94 VAL A O 1
ATOM 782 N N . ARG A 1 95 ? -5.939 -4.906 -14.787 1.00 83.31 95 ARG A N 1
ATOM 783 C CA . ARG A 1 95 ? -6.190 -4.048 -13.624 1.00 83.31 95 ARG A CA 1
ATOM 784 C C . ARG A 1 95 ? -7.166 -4.710 -12.649 1.00 83.31 95 ARG A C 1
ATOM 786 O O . ARG A 1 95 ? -8.006 -5.496 -13.093 1.00 83.31 95 ARG A O 1
ATOM 793 N N . PRO A 1 96 ? -7.072 -4.385 -11.348 1.00 86.56 96 PRO A N 1
ATOM 794 C CA . PRO A 1 96 ? -8.070 -4.789 -10.371 1.00 86.56 96 PRO A CA 1
ATOM 795 C C . PRO A 1 96 ? -9.403 -4.094 -10.663 1.00 86.56 96 PRO A C 1
ATOM 797 O O . PRO A 1 96 ? -9.440 -2.944 -11.103 1.00 86.56 96 PRO A O 1
ATOM 800 N N . GLU A 1 97 ? -10.495 -4.807 -10.408 1.00 81.06 97 GLU A N 1
ATOM 801 C CA . GLU A 1 97 ? -11.861 -4.371 -10.723 1.00 81.06 97 GLU A CA 1
ATOM 802 C C . GLU A 1 97 ? -12.341 -3.241 -9.801 1.00 81.06 97 GLU A C 1
ATOM 804 O O . GLU A 1 97 ? -13.074 -2.350 -10.219 1.00 81.06 97 GLU A O 1
ATOM 809 N N . GLN A 1 98 ? -11.846 -3.223 -8.561 1.00 80.31 98 GLN A N 1
ATOM 810 C CA . GLN A 1 98 ? -12.056 -2.141 -7.607 1.00 80.31 98 GLN A CA 1
ATOM 811 C C . GLN A 1 98 ? -10.706 -1.631 -7.102 1.00 80.31 98 GLN A C 1
ATOM 813 O O . GLN A 1 98 ? -9.965 -2.336 -6.415 1.00 80.31 98 GLN A O 1
ATOM 818 N N . ILE A 1 99 ? -10.378 -0.381 -7.433 1.00 83.38 99 ILE A N 1
ATOM 819 C CA . ILE A 1 99 ? -9.176 0.285 -6.927 1.00 83.38 99 ILE A CA 1
ATOM 820 C C . ILE A 1 99 ? -9.543 0.962 -5.610 1.00 83.38 99 ILE A C 1
ATOM 822 O O . ILE A 1 99 ? -10.053 2.080 -5.593 1.00 83.38 99 ILE A O 1
ATOM 826 N N . VAL A 1 100 ? -9.287 0.273 -4.500 1.00 84.25 100 VAL A N 1
ATOM 827 C CA . VAL A 1 100 ? -9.468 0.849 -3.166 1.00 84.25 100 VAL A CA 1
ATOM 828 C C . VAL A 1 100 ? -8.149 1.445 -2.690 1.00 84.25 100 VAL A C 1
ATOM 830 O O . VAL A 1 100 ? -7.110 0.782 -2.673 1.00 84.25 100 VAL A O 1
ATOM 833 N N . THR A 1 101 ? -8.177 2.709 -2.275 1.00 85.94 101 THR A N 1
ATOM 834 C CA . THR A 1 101 ? -6.984 3.363 -1.728 1.00 85.94 101 THR A CA 1
ATOM 835 C C . THR A 1 101 ? -6.646 2.819 -0.336 1.00 85.94 101 THR A C 1
ATOM 837 O O . THR A 1 101 ? -7.511 2.385 0.431 1.00 85.94 101 THR A O 1
ATOM 840 N N . ILE A 1 102 ? -5.364 2.877 0.039 1.00 83.50 102 ILE A N 1
ATOM 841 C CA . ILE A 1 102 ? -4.923 2.465 1.383 1.00 83.50 102 ILE A CA 1
ATOM 842 C C . ILE A 1 102 ? -5.603 3.292 2.484 1.00 83.50 102 ILE A C 1
ATOM 844 O O . ILE A 1 102 ? -5.873 2.775 3.566 1.00 83.50 102 ILE A O 1
ATOM 848 N N . GLU A 1 103 ? -5.900 4.557 2.202 1.00 81.38 103 GLU A N 1
ATOM 849 C CA . GLU A 1 103 ? -6.535 5.481 3.143 1.00 81.38 103 GLU A CA 1
ATOM 850 C C . GLU A 1 103 ? -8.010 5.126 3.375 1.00 81.38 103 GLU A C 1
ATOM 852 O O . GLU A 1 103 ? -8.435 5.060 4.527 1.00 81.38 103 GLU A O 1
ATOM 857 N N . GLN A 1 104 ? -8.758 4.785 2.318 1.00 84.31 104 GLN A N 1
ATOM 858 C CA . GLN A 1 104 ? -10.137 4.293 2.442 1.00 84.31 104 GLN A CA 1
ATOM 859 C C . GLN A 1 104 ? -10.206 2.994 3.255 1.00 84.31 104 GLN A C 1
ATOM 861 O O . GLN A 1 104 ? -11.010 2.889 4.177 1.00 84.31 104 GLN A O 1
ATOM 866 N N . MET A 1 105 ? -9.311 2.034 2.995 1.00 82.62 105 MET A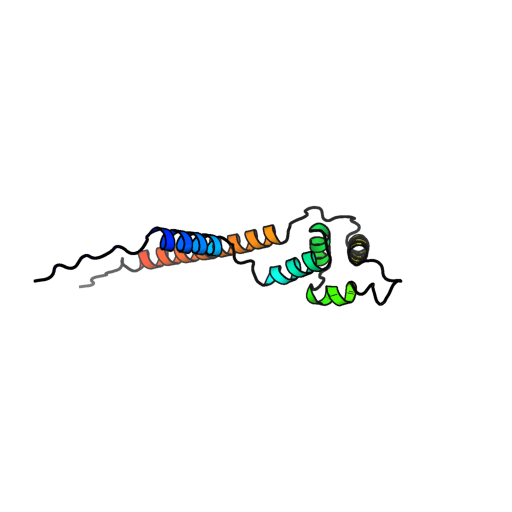 N 1
ATOM 867 C CA . MET A 1 105 ? -9.250 0.797 3.788 1.00 82.62 105 MET A CA 1
ATOM 868 C C . MET A 1 105 ? -8.858 1.044 5.247 1.00 82.62 105 MET A C 1
ATOM 870 O O . MET A 1 105 ? -9.348 0.364 6.150 1.00 82.62 105 MET A O 1
ATOM 874 N N . ALA A 1 106 ? -7.953 1.994 5.497 1.00 82.50 106 ALA A N 1
ATOM 875 C CA . ALA A 1 106 ? -7.580 2.380 6.851 1.00 82.50 106 ALA A CA 1
ATOM 876 C C . ALA A 1 106 ? -8.773 2.987 7.604 1.00 82.50 106 ALA A C 1
ATOM 878 O O . ALA A 1 106 ? -8.984 2.636 8.765 1.00 82.50 106 ALA A O 1
ATOM 879 N N . ALA A 1 107 ? -9.562 3.833 6.938 1.00 82.56 107 ALA A N 1
ATOM 880 C CA . ALA A 1 107 ? -10.778 4.420 7.490 1.00 82.56 107 ALA A CA 1
ATOM 881 C C . ALA A 1 107 ? -11.846 3.354 7.781 1.00 82.56 107 ALA A C 1
ATOM 883 O O . ALA A 1 107 ? -12.359 3.302 8.895 1.00 82.56 107 ALA A O 1
ATOM 884 N N . GLU A 1 108 ? -12.111 2.441 6.844 1.00 83.06 108 GLU A N 1
ATOM 885 C CA . GLU A 1 108 ? -13.065 1.340 7.041 1.00 83.06 108 GLU A CA 1
ATOM 886 C C . GLU A 1 108 ? -12.648 0.430 8.209 1.00 83.06 108 GLU A C 1
ATOM 888 O O . GLU A 1 108 ? -13.462 0.019 9.037 1.00 83.06 108 GLU A O 1
ATOM 893 N N . HIS A 1 109 ? -11.351 0.137 8.322 1.00 83.62 109 HIS A N 1
ATOM 894 C CA . HIS A 1 109 ? -10.828 -0.655 9.428 1.00 83.62 109 HIS A CA 1
ATOM 895 C C . HIS A 1 109 ? -10.994 0.052 10.782 1.00 83.62 109 HIS A C 1
ATOM 897 O O . HIS A 1 109 ? -11.236 -0.616 11.790 1.00 83.62 109 HIS A O 1
ATOM 903 N N . LEU A 1 110 ? -10.831 1.376 10.836 1.00 82.00 110 LEU A N 1
ATOM 904 C CA . LEU A 1 110 ? -11.075 2.160 12.048 1.00 82.00 110 LEU A CA 1
ATOM 905 C C . LEU A 1 110 ? -12.567 2.184 12.394 1.00 82.00 110 LEU A C 1
ATOM 907 O O . LEU A 1 110 ? -12.909 1.812 13.512 1.00 82.00 110 LEU A O 1
ATOM 911 N N . ALA A 1 111 ? -13.438 2.45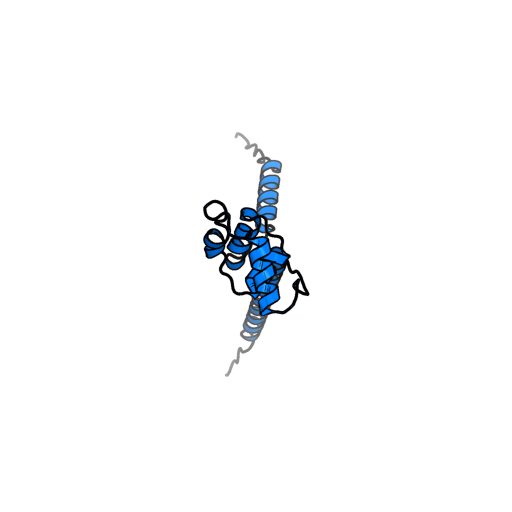9 11.422 1.00 82.31 111 ALA A N 1
ATOM 912 C CA . ALA A 1 111 ? -14.890 2.454 11.603 1.00 82.31 111 ALA A CA 1
ATOM 913 C C . ALA A 1 111 ? -15.400 1.099 12.124 1.00 82.31 111 ALA A C 1
ATOM 915 O O . ALA A 1 111 ? -16.165 1.035 13.083 1.00 82.31 111 ALA A O 1
ATOM 916 N N . ARG A 1 112 ? -14.891 -0.015 11.577 1.00 85.81 112 ARG A N 1
ATOM 917 C CA . ARG A 1 112 ? -15.217 -1.363 12.072 1.00 85.81 112 ARG A CA 1
ATOM 918 C C . ARG A 1 112 ? -14.763 -1.580 13.520 1.00 85.81 112 ARG A C 1
ATOM 920 O O . ARG A 1 112 ? -15.404 -2.330 14.250 1.00 85.81 112 ARG A O 1
ATOM 927 N N . ARG A 1 113 ? -13.644 -0.984 13.948 1.00 84.44 113 ARG A N 1
ATOM 928 C CA . ARG A 1 113 ? -13.180 -1.077 15.344 1.00 84.44 113 ARG A CA 1
ATOM 929 C C . ARG A 1 113 ? -14.005 -0.210 16.285 1.00 84.44 113 ARG A C 1
ATOM 931 O O . ARG A 1 113 ? -14.263 -0.653 17.396 1.00 84.44 113 ARG A O 1
ATOM 938 N N . GLU A 1 114 ? -14.395 0.981 15.853 1.00 81.31 114 GLU A N 1
ATOM 939 C CA . GLU A 1 114 ? -15.249 1.887 16.624 1.00 81.31 114 GLU A CA 1
ATOM 940 C C . GLU A 1 114 ? -16.638 1.276 16.826 1.00 81.31 114 GLU A C 1
ATOM 942 O O . GLU A 1 114 ? -17.085 1.184 17.963 1.00 81.31 114 GLU A O 1
ATOM 947 N N . ALA A 1 115 ? -17.246 0.714 15.776 1.00 84.38 115 ALA A N 1
ATOM 948 C CA . ALA A 1 115 ? -18.519 -0.001 15.880 1.00 84.38 115 ALA A CA 1
ATOM 949 C C . ALA A 1 115 ? -18.450 -1.189 16.856 1.00 84.38 115 ALA A C 1
ATOM 951 O O . ALA A 1 115 ? -19.348 -1.394 17.664 1.00 84.38 115 ALA A O 1
ATOM 952 N N . LYS A 1 116 ? -17.344 -1.948 16.837 1.00 84.12 116 LYS A N 1
ATOM 953 C CA . LYS A 1 116 ? -17.119 -3.036 17.805 1.00 84.12 116 LYS A CA 1
ATOM 954 C C . LYS A 1 116 ? -16.939 -2.539 19.239 1.00 84.12 116 LYS A C 1
ATOM 956 O O . LYS A 1 116 ? -17.257 -3.276 20.164 1.00 84.12 116 LYS A O 1
ATOM 961 N N . LYS A 1 117 ? -16.377 -1.342 19.427 1.00 85.25 117 LYS A N 1
ATOM 962 C CA . LYS A 1 117 ? -16.222 -0.731 20.750 1.00 85.25 117 LYS A CA 1
ATOM 963 C C . LYS A 1 117 ? -17.579 -0.261 21.273 1.00 85.25 117 LYS A C 1
ATOM 965 O O . LYS A 1 117 ? -17.928 -0.642 22.378 1.00 85.25 117 LYS A O 1
ATOM 970 N N . ALA A 1 118 ? -18.350 0.442 20.444 1.00 82.12 118 ALA A N 1
ATOM 971 C CA . ALA A 1 118 ? -19.689 0.917 20.783 1.00 82.12 118 ALA A CA 1
ATOM 972 C C . ALA A 1 118 ? -20.639 -0.238 21.136 1.00 82.12 118 ALA A C 1
ATOM 974 O O . ALA A 1 118 ? -21.257 -0.205 22.187 1.00 82.12 118 ALA A O 1
ATOM 975 N N . ALA A 1 119 ? -20.659 -1.316 20.343 1.00 84.38 119 ALA A N 1
ATOM 976 C CA . ALA A 1 119 ? -21.485 -2.489 20.645 1.00 84.38 119 ALA A CA 1
ATOM 977 C C . ALA A 1 119 ? -21.072 -3.204 21.945 1.00 84.38 119 ALA A C 1
ATOM 979 O O . ALA A 1 119 ? -21.894 -3.837 22.600 1.00 84.38 119 ALA A O 1
ATOM 980 N N . LYS A 1 120 ? -19.786 -3.141 22.322 1.00 82.62 120 LYS A N 1
ATOM 981 C CA . LYS A 1 120 ? -19.328 -3.687 23.603 1.00 82.62 120 LYS A CA 1
ATOM 982 C C . LYS A 1 120 ? -19.766 -2.799 24.766 1.00 82.62 120 LYS A C 1
ATOM 984 O O . LYS A 1 120 ? -20.142 -3.340 25.793 1.00 82.62 120 LYS A O 1
ATOM 989 N N . GLU A 1 121 ? -19.686 -1.482 24.603 1.00 80.69 121 GLU A N 1
ATOM 990 C CA . GLU A 1 121 ? -20.105 -0.506 25.614 1.00 80.69 121 GLU A CA 1
ATOM 991 C C . GLU A 1 121 ? -21.624 -0.572 25.835 1.00 80.69 121 GLU A C 1
ATOM 993 O O . GLU A 1 121 ? -22.040 -0.704 26.975 1.00 80.69 121 GLU A O 1
ATOM 998 N N . GLU A 1 122 ? -22.425 -0.655 24.768 1.00 76.94 122 GLU A N 1
ATOM 999 C CA . GLU A 1 122 ? -23.884 -0.858 24.840 1.00 76.94 122 GLU A CA 1
ATOM 1000 C C . GLU A 1 122 ? -24.255 -2.176 25.539 1.00 76.94 122 GLU A C 1
ATOM 1002 O O . GLU A 1 122 ? -25.148 -2.211 26.378 1.00 76.94 122 GLU A O 1
ATOM 1007 N N . ASN A 1 123 ? -23.534 -3.267 25.254 1.00 76.75 123 ASN A N 1
ATOM 1008 C CA . ASN A 1 123 ? -23.754 -4.544 25.937 1.00 76.75 123 ASN A CA 1
ATOM 1009 C C . ASN A 1 123 ? -23.268 -4.529 27.401 1.00 76.75 123 ASN A C 1
ATOM 1011 O O . ASN A 1 123 ? -23.783 -5.276 28.219 1.00 76.75 123 ASN A O 1
ATOM 1015 N N . GLN A 1 124 ? -22.269 -3.710 27.750 1.00 70.50 124 GLN A N 1
ATOM 1016 C CA . GLN A 1 124 ? -21.851 -3.528 29.145 1.00 70.50 124 GLN A CA 1
ATOM 1017 C C . GLN A 1 124 ? -22.865 -2.684 29.924 1.00 70.50 124 GLN A C 1
ATOM 1019 O O . GLN A 1 124 ? -23.231 -3.084 31.021 1.00 70.50 124 GLN A O 1
ATOM 1024 N N . GLU A 1 125 ? -23.377 -1.597 29.340 1.00 68.44 125 GLU A N 1
ATOM 1025 C CA . GLU A 1 125 ? -24.469 -0.803 29.924 1.00 68.44 125 GLU A CA 1
ATOM 1026 C C . GLU A 1 125 ? -25.743 -1.639 30.103 1.00 68.44 125 GLU A C 1
ATOM 1028 O O . GLU A 1 125 ? -26.385 -1.551 31.142 1.00 68.44 125 GLU A O 1
ATOM 1033 N N . ALA A 1 126 ? -26.093 -2.500 29.142 1.00 62.97 126 ALA A N 1
ATOM 1034 C CA . ALA A 1 126 ? -27.257 -3.378 29.270 1.00 62.97 126 ALA A CA 1
ATOM 1035 C C . ALA A 1 126 ? -27.100 -4.430 30.387 1.00 62.97 126 ALA A C 1
ATOM 1037 O O . ALA A 1 126 ? -28.071 -4.736 31.068 1.00 62.97 126 ALA A O 1
ATOM 1038 N N . VAL A 1 127 ? -25.890 -4.964 30.595 1.00 61.56 127 VAL A N 1
ATOM 1039 C CA . VAL A 1 127 ? -25.611 -5.939 31.667 1.00 61.56 127 VAL A CA 1
ATOM 1040 C C . VAL A 1 127 ? -25.557 -5.273 33.047 1.00 61.56 127 VAL A C 1
ATOM 1042 O O . VAL A 1 127 ? -25.962 -5.891 34.024 1.00 61.56 127 VAL A O 1
ATOM 1045 N N . GLU A 1 128 ? -25.098 -4.023 33.143 1.00 58.41 128 GLU A N 1
ATOM 1046 C CA . GLU A 1 128 ? -25.092 -3.266 34.405 1.00 58.41 128 GLU A CA 1
ATOM 1047 C C . GLU A 1 128 ? -26.504 -2.824 34.831 1.00 58.41 128 GLU A C 1
ATOM 1049 O O . GLU A 1 128 ? -26.786 -2.776 36.021 1.00 58.41 128 GLU A O 1
ATOM 1054 N N . VAL A 1 129 ? -27.423 -2.575 33.890 1.00 57.66 129 VAL A N 1
ATOM 1055 C CA . VAL A 1 129 ? -28.816 -2.187 34.201 1.00 57.66 129 VAL A CA 1
ATOM 1056 C C . VAL A 1 129 ? -29.672 -3.360 34.713 1.00 57.66 129 VAL A C 1
ATOM 1058 O O . VAL A 1 129 ? -30.694 -3.126 35.358 1.00 57.66 129 VAL A O 1
ATOM 1061 N N . GLU A 1 130 ? -29.275 -4.615 34.476 1.00 54.91 130 GLU A N 1
ATOM 1062 C CA . GLU A 1 130 ? -30.032 -5.798 34.927 1.00 54.91 130 GLU A CA 1
ATOM 1063 C C . GLU A 1 130 ? -29.607 -6.357 36.305 1.00 54.91 130 GLU A C 1
ATOM 1065 O O . GLU A 1 130 ? -30.319 -7.201 36.845 1.00 54.91 130 GLU A O 1
ATOM 1070 N N . ASP A 1 131 ? -28.515 -5.879 36.918 1.00 48.47 131 ASP A N 1
ATOM 1071 C CA . ASP A 1 131 ? -28.018 -6.386 38.221 1.00 48.47 131 ASP A CA 1
ATOM 1072 C C . ASP A 1 131 ? -28.580 -5.623 39.447 1.00 48.47 131 ASP A C 1
ATOM 1074 O O . ASP A 1 131 ? -28.558 -6.130 40.565 1.00 48.47 131 ASP A O 1
ATOM 1078 N N . ASP A 1 132 ? -29.179 -4.440 39.259 1.00 50.28 132 ASP A N 1
ATOM 1079 C CA . ASP A 1 132 ? -29.750 -3.621 40.349 1.00 50.28 132 ASP A CA 1
ATOM 1080 C C . ASP A 1 132 ? -31.204 -4.008 40.738 1.00 50.28 132 ASP A C 1
ATOM 1082 O O . ASP A 1 132 ? -31.850 -3.326 41.541 1.00 50.28 132 ASP A O 1
ATOM 1086 N N . GLY A 1 133 ? -31.757 -5.081 40.154 1.00 51.72 133 GLY A N 1
ATOM 1087 C CA . GLY A 1 133 ? -33.190 -5.414 40.207 1.00 51.72 133 GLY A CA 1
ATOM 1088 C C . GLY A 1 133 ? -33.628 -6.552 41.139 1.00 51.72 133 GLY A C 1
ATOM 1089 O O . GLY A 1 133 ? -34.819 -6.647 41.431 1.00 51.72 133 GLY A O 1
ATOM 1090 N N . GLU A 1 134 ? -32.727 -7.396 41.647 1.00 50.12 134 GLU A N 1
ATOM 1091 C CA . GLU A 1 134 ? -33.106 -8.590 42.425 1.00 50.12 134 GLU A CA 1
ATOM 1092 C C . GLU A 1 134 ? -32.732 -8.434 43.913 1.00 50.12 134 GLU A C 1
ATOM 1094 O O . GLU A 1 134 ? -31.874 -9.126 44.458 1.00 50.12 134 GLU A O 1
ATOM 1099 N N . SER A 1 135 ? -33.401 -7.505 44.605 1.00 51.62 135 SER A N 1
ATOM 1100 C CA . SER A 1 135 ? -33.467 -7.532 46.073 1.00 51.62 135 SER A CA 1
ATOM 1101 C C . SER A 1 135 ? -34.613 -8.451 46.513 1.00 51.62 135 SER A C 1
ATOM 1103 O O . SER A 1 135 ? -35.705 -7.994 46.851 1.00 51.62 135 SER A O 1
ATOM 1105 N N . VAL A 1 136 ? -34.387 -9.771 46.487 1.00 53.62 136 VAL A N 1
ATOM 1106 C CA . VAL A 1 136 ? -35.301 -10.716 47.152 1.00 53.62 136 VAL A CA 1
ATOM 1107 C C . VAL A 1 136 ? -35.075 -10.605 48.654 1.00 53.62 136 VAL A C 1
ATOM 1109 O O . VAL A 1 136 ? -34.161 -11.194 49.231 1.00 53.62 136 VAL A O 1
ATOM 1112 N N . ALA A 1 137 ? -35.903 -9.784 49.287 1.00 52.28 137 ALA A N 1
ATOM 1113 C CA . ALA A 1 137 ? -36.193 -9.909 50.700 1.00 52.28 137 ALA A CA 1
ATOM 1114 C C . ALA A 1 137 ? -36.964 -11.224 50.909 1.00 52.28 137 ALA A C 1
ATOM 1116 O O . ALA A 1 137 ? -38.168 -11.267 50.667 1.00 52.28 137 ALA A O 1
ATOM 1117 N N . ASP A 1 138 ? -36.276 -12.283 51.339 1.00 46.66 138 ASP A N 1
ATOM 1118 C CA . ASP A 1 138 ? -36.922 -13.466 51.917 1.00 46.66 138 ASP A CA 1
ATOM 1119 C C . ASP A 1 138 ? -36.886 -13.361 53.448 1.00 46.66 138 ASP A C 1
ATOM 1121 O O . ASP A 1 138 ? -35.850 -13.057 54.052 1.00 46.66 138 ASP A O 1
ATOM 1125 N N . ALA A 1 139 ? -38.078 -13.509 54.022 1.00 47.94 139 ALA A N 1
ATOM 1126 C CA . ALA A 1 139 ? -38.477 -13.204 55.392 1.00 47.94 139 ALA A CA 1
ATOM 1127 C C . ALA A 1 139 ? -38.392 -14.412 56.336 1.00 47.94 139 ALA A C 1
ATOM 1129 O O . ALA A 1 139 ? -38.464 -15.565 55.855 1.00 47.94 139 ALA A O 1
#

Secondary structure (DSSP, 8-state):
------PPP-HHHHHHHHHHHHHHHHS----TTTHHHHHHHHHHT--HHHHHHHHHTT--GGGHHHHS--SS-TTSPPHHHHHHHHHHHHHS-SS-SS---HHHHHHHHHHHHHHHHHHHHHHHHHHHHTSSS------

Organism: NCBI:txid2527999